Protein AF-A0A743BZK4-F1 (afdb_monomer_lite)

Organism: Salmonella enterica (NCBI:txid28901)

Secondary structure (DSSP, 8-state):
-EEEEEEE--SSSEEEEEEEE-SSEEEEEEEEEEE----HHHHHTTPPP-EEEEEEEEEEEETTS---GGGSS-HHHHHHHHHHHTTSS-------

Sequence (96 aa):
MEKIFYTRGKGRVRKSLDVYSDGEQYRFLFTTLDRTNPSKAERAAGAKEKRFKALEEEFYVEHNSVIIPAEYPQPELVQKFVDFLKGDITREANSN

Structure (mmCIF, N/CA/C/O backbone):
data_AF-A0A743BZK4-F1
#
_entry.id   AF-A0A743BZK4-F1
#
loop_
_atom_site.group_PDB
_atom_site.id
_atom_site.type_symbol
_atom_site.label_atom_id
_atom_site.label_alt_id
_atom_site.label_comp_id
_atom_site.label_asym_id
_atom_site.label_entity_id
_atom_site.label_seq_id
_atom_site.pdbx_PDB_ins_code
_atom_site.Cartn_x
_atom_site.Cartn_y
_atom_site.Cartn_z
_atom_site.occupancy
_atom_site.B_iso_or_equiv
_atom_site.auth_seq_id
_atom_site.auth_comp_id
_atom_site.auth_asym_id
_atom_site.auth_atom_id
_atom_site.pdbx_PDB_model_num
ATOM 1 N N . MET A 1 1 ? -1.365 13.577 9.822 1.00 88.69 1 MET A N 1
ATOM 2 C CA . MET A 1 1 ? -1.522 12.109 9.858 1.00 88.69 1 MET A CA 1
ATOM 3 C C . MET A 1 1 ? -0.160 11.449 9.966 1.00 88.69 1 MET A C 1
ATOM 5 O O . MET A 1 1 ? 0.745 11.817 9.223 1.00 88.69 1 MET A O 1
ATOM 9 N N . GLU A 1 2 ? -0.019 10.484 10.864 1.00 91.81 2 GLU A N 1
ATOM 10 C CA . GLU A 1 2 ? 1.197 9.693 11.056 1.00 91.81 2 GLU A CA 1
ATOM 11 C C . GLU A 1 2 ? 1.102 8.369 10.307 1.00 91.81 2 GLU A C 1
ATOM 13 O O . GLU A 1 2 ? 0.031 7.771 10.230 1.00 91.81 2 GLU A O 1
ATOM 18 N N . LYS A 1 3 ? 2.219 7.889 9.752 1.00 94.31 3 LYS A N 1
ATOM 19 C CA . LYS A 1 3 ? 2.255 6.578 9.099 1.00 94.31 3 LYS A CA 1
ATOM 20 C C . LYS A 1 3 ? 2.166 5.485 10.163 1.00 94.31 3 LYS A C 1
ATOM 22 O O . LYS A 1 3 ? 3.085 5.333 10.964 1.00 94.31 3 LYS A O 1
ATOM 27 N N . ILE A 1 4 ? 1.092 4.704 10.137 1.00 93.88 4 ILE A N 1
ATOM 28 C CA . ILE A 1 4 ? 0.842 3.642 11.121 1.00 93.88 4 ILE A CA 1
ATOM 29 C C . ILE A 1 4 ? 1.148 2.247 10.583 1.00 93.88 4 ILE A C 1
ATOM 31 O O . ILE A 1 4 ? 1.404 1.335 11.370 1.00 93.88 4 ILE A O 1
ATOM 35 N N . PHE A 1 5 ? 1.137 2.081 9.258 1.00 94.12 5 PHE A N 1
ATOM 36 C CA . PHE A 1 5 ? 1.311 0.787 8.618 1.00 94.12 5 PHE A CA 1
ATOM 37 C C . PHE A 1 5 ? 1.971 0.926 7.243 1.00 94.12 5 PHE A C 1
ATOM 39 O O . PHE A 1 5 ? 1.786 1.909 6.519 1.00 94.12 5 PHE A O 1
ATOM 46 N N . TYR A 1 6 ? 2.772 -0.076 6.901 1.00 94.81 6 TYR A N 1
ATOM 47 C CA . TYR A 1 6 ? 3.372 -0.254 5.590 1.00 94.81 6 TYR A CA 1
ATOM 48 C C . TYR A 1 6 ? 3.260 -1.713 5.213 1.00 94.81 6 TYR A C 1
ATOM 50 O O . TYR A 1 6 ? 3.591 -2.586 6.012 1.00 94.81 6 TYR A O 1
ATOM 58 N N . THR A 1 7 ? 2.891 -1.981 3.971 1.00 94.62 7 THR A N 1
ATOM 59 C CA . THR A 1 7 ? 3.129 -3.300 3.407 1.00 94.62 7 THR A CA 1
ATOM 60 C C . THR A 1 7 ? 3.443 -3.210 1.926 1.00 94.62 7 THR A C 1
ATOM 62 O O . THR A 1 7 ? 3.121 -2.244 1.231 1.00 94.62 7 THR A O 1
ATOM 65 N N . ARG A 1 8 ? 4.095 -4.253 1.423 1.00 93.62 8 ARG A N 1
ATOM 66 C CA . ARG A 1 8 ? 4.419 -4.395 0.009 1.00 93.62 8 ARG A CA 1
ATOM 67 C C . ARG A 1 8 ? 4.053 -5.776 -0.506 1.00 93.62 8 ARG A C 1
ATOM 69 O O . ARG A 1 8 ? 4.197 -6.786 0.187 1.00 93.62 8 ARG A O 1
ATOM 76 N N . GLY A 1 9 ? 3.604 -5.802 -1.753 1.00 87.62 9 GLY A N 1
ATOM 77 C CA . GLY A 1 9 ? 3.410 -7.019 -2.523 1.00 87.62 9 GLY A CA 1
ATOM 78 C C . GLY A 1 9 ? 4.745 -7.599 -2.987 1.00 87.62 9 GLY A C 1
ATOM 79 O O . GLY A 1 9 ? 5.755 -6.896 -3.098 1.00 87.62 9 GLY A O 1
ATOM 80 N N . LYS A 1 10 ? 4.747 -8.901 -3.274 1.00 83.44 10 LYS A N 1
ATOM 81 C CA . LYS A 1 10 ? 5.870 -9.589 -3.924 1.00 83.44 10 LYS A CA 1
ATOM 82 C C . LYS A 1 10 ? 5.677 -9.542 -5.444 1.00 83.44 10 LYS A C 1
ATOM 84 O O . LYS A 1 10 ? 4.548 -9.534 -5.918 1.00 83.44 10 LYS A O 1
ATOM 89 N N . GLY A 1 11 ? 6.771 -9.545 -6.208 1.00 83.81 11 GLY A N 1
ATOM 90 C CA . GLY A 1 11 ? 6.724 -9.679 -7.669 1.00 83.81 11 GLY A CA 1
ATOM 91 C C . GLY A 1 11 ? 7.607 -8.695 -8.436 1.00 83.81 11 GLY A C 1
ATOM 92 O O . GLY A 1 11 ? 8.311 -7.867 -7.854 1.00 83.81 11 GLY A O 1
ATOM 93 N N . ARG A 1 12 ? 7.574 -8.814 -9.772 1.00 82.81 12 ARG A N 1
ATOM 94 C CA . ARG A 1 12 ? 8.286 -7.923 -10.710 1.00 82.81 12 ARG A CA 1
ATOM 95 C C . ARG A 1 12 ? 7.779 -6.485 -10.598 1.00 82.81 12 ARG A C 1
ATOM 97 O O . ARG A 1 12 ? 8.584 -5.559 -10.498 1.00 82.81 12 ARG A O 1
ATOM 104 N N . VAL A 1 13 ? 6.456 -6.337 -10.598 1.00 89.06 13 VAL A N 1
ATOM 105 C CA . VAL A 1 13 ? 5.747 -5.082 -10.347 1.00 89.06 13 VAL A CA 1
ATOM 106 C C . VAL A 1 13 ? 5.711 -4.870 -8.836 1.00 89.06 13 VAL A C 1
ATOM 108 O O . VAL A 1 13 ? 5.137 -5.679 -8.106 1.00 89.06 13 VAL A O 1
ATOM 111 N N . ARG A 1 14 ? 6.343 -3.802 -8.346 1.00 91.38 14 ARG A N 1
ATOM 112 C CA . ARG A 1 14 ? 6.361 -3.491 -6.913 1.00 91.38 14 ARG A CA 1
ATOM 113 C C . ARG A 1 14 ? 5.090 -2.735 -6.560 1.00 91.38 14 ARG A C 1
ATOM 115 O O . ARG A 1 14 ? 4.964 -1.564 -6.893 1.00 91.38 14 ARG A O 1
ATOM 122 N N . LYS A 1 15 ? 4.197 -3.407 -5.850 1.00 94.75 15 LYS A N 1
ATOM 123 C CA . LYS A 1 15 ? 2.991 -2.829 -5.259 1.00 94.75 15 LYS A CA 1
ATOM 124 C C . LYS A 1 15 ? 3.246 -2.520 -3.784 1.00 94.75 15 LYS A C 1
ATOM 126 O O . LYS A 1 15 ? 3.875 -3.338 -3.106 1.00 94.75 15 LYS A O 1
ATOM 131 N N . SER A 1 16 ? 2.805 -1.376 -3.286 1.00 95.88 16 SER A N 1
ATOM 132 C CA . SER A 1 16 ? 2.859 -1.045 -1.861 1.00 95.88 16 SER A CA 1
ATOM 133 C C . SER A 1 16 ? 1.649 -0.245 -1.415 1.00 95.88 16 SER A C 1
ATOM 135 O O . SER A 1 16 ? 1.056 0.484 -2.208 1.00 95.88 16 SER A O 1
ATOM 137 N N . LEU A 1 17 ? 1.345 -0.389 -0.130 1.00 97.00 17 LEU A N 1
ATOM 138 C CA . LEU A 1 17 ? 0.337 0.368 0.586 1.00 97.00 17 LEU A CA 1
ATOM 139 C C . LEU A 1 17 ? 0.998 1.029 1.795 1.00 97.00 17 LEU A C 1
ATOM 141 O O . LEU A 1 17 ? 1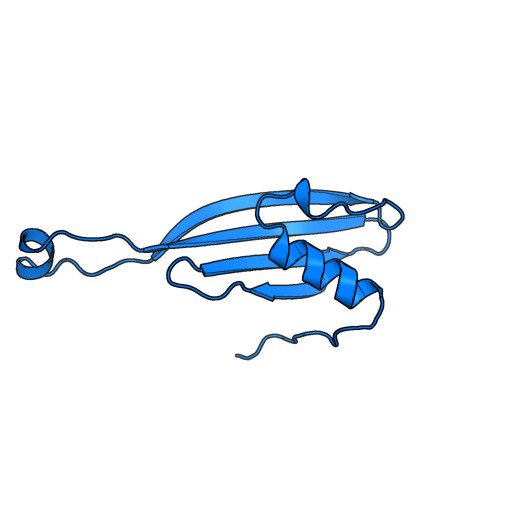.548 0.351 2.669 1.00 97.00 17 LEU A O 1
ATOM 145 N N . ASP A 1 18 ? 0.923 2.350 1.830 1.00 97.06 18 ASP A N 1
ATOM 146 C CA . ASP A 1 18 ? 1.242 3.172 2.986 1.00 97.06 18 ASP A CA 1
ATOM 147 C C . ASP A 1 18 ? -0.073 3.620 3.631 1.00 97.06 18 ASP A C 1
ATOM 149 O O . ASP A 1 18 ? -0.931 4.182 2.952 1.00 97.06 18 ASP A O 1
ATOM 153 N N . VAL A 1 19 ? -0.244 3.373 4.933 1.00 95.94 19 VAL A N 1
ATOM 154 C CA . VAL A 1 19 ? -1.431 3.831 5.668 1.00 95.94 19 VAL A CA 1
ATOM 155 C C . VAL A 1 19 ? -1.031 4.851 6.712 1.00 95.94 19 VAL A C 1
ATOM 157 O O . VAL A 1 19 ? -0.170 4.597 7.563 1.00 95.94 19 VAL A O 1
ATOM 160 N N . TYR A 1 20 ? -1.698 5.994 6.656 1.00 96.50 20 TYR A N 1
ATOM 161 C CA . TYR A 1 20 ? -1.567 7.068 7.623 1.00 96.50 20 TYR A CA 1
ATOM 162 C C . TYR A 1 20 ? -2.851 7.198 8.435 1.00 96.50 20 TYR A C 1
ATOM 164 O O . TYR A 1 20 ? -3.923 6.886 7.930 1.00 96.50 20 TYR A O 1
ATOM 172 N N . SER A 1 21 ? -2.742 7.664 9.674 1.00 94.62 21 SER A N 1
ATOM 173 C CA . SER A 1 21 ? -3.880 7.941 10.547 1.00 94.62 21 SER A CA 1
ATOM 174 C C . SER A 1 21 ? -3.667 9.253 11.291 1.00 94.62 21 SER A C 1
ATOM 176 O O . SER A 1 21 ? -2.540 9.588 11.661 1.00 94.62 21 SER A O 1
ATOM 178 N N . ASP A 1 22 ? -4.727 10.018 11.498 1.00 93.69 22 ASP A N 1
ATOM 179 C CA . ASP A 1 22 ? -4.789 11.118 12.473 1.00 93.69 22 ASP A CA 1
ATOM 180 C C . ASP A 1 22 ? -5.658 10.773 13.696 1.00 93.69 22 ASP A C 1
ATOM 182 O O . ASP A 1 22 ? -5.804 11.602 14.588 1.00 93.69 22 ASP A O 1
ATOM 186 N N . GLY A 1 23 ? -6.183 9.545 13.765 1.00 90.50 23 GLY A N 1
ATOM 187 C CA . GLY A 1 23 ? -7.108 9.089 14.805 1.00 90.50 23 GLY A CA 1
ATOM 188 C C . GLY A 1 23 ? -8.583 9.154 14.399 1.00 90.50 23 GLY A C 1
ATOM 189 O O . GLY A 1 23 ? -9.377 8.411 14.965 1.00 90.50 23 GLY A O 1
ATOM 190 N N . GLU A 1 24 ? -8.940 9.950 13.390 1.00 93.56 24 GLU A N 1
ATOM 191 C CA . GLU A 1 24 ? -10.319 10.082 12.894 1.00 93.56 24 GLU A CA 1
ATOM 192 C C . GLU A 1 24 ? -10.508 9.411 11.532 1.00 93.56 24 GLU A C 1
ATOM 194 O O . GLU A 1 24 ? -11.559 8.832 11.249 1.00 93.56 24 GLU A O 1
ATOM 199 N N . GLN A 1 25 ? -9.472 9.427 10.699 1.00 95.88 25 GLN A N 1
ATOM 200 C CA . GLN A 1 25 ? -9.489 8.859 9.357 1.00 95.88 25 GLN A CA 1
ATOM 201 C C . GLN A 1 25 ? -8.166 8.165 9.036 1.00 95.88 25 GLN A C 1
ATOM 203 O O . GLN A 1 25 ? -7.082 8.536 9.498 1.00 95.88 25 GLN A O 1
ATOM 208 N N . TYR A 1 26 ? -8.264 7.154 8.188 1.00 96.38 26 TYR A N 1
ATOM 209 C CA . TYR A 1 26 ? -7.144 6.543 7.515 1.00 96.38 26 TYR A CA 1
ATOM 210 C C . TYR A 1 26 ? -6.960 7.157 6.134 1.00 96.38 26 TYR A C 1
ATOM 212 O O . TYR A 1 26 ? -7.917 7.367 5.391 1.00 96.38 26 TYR A O 1
ATOM 220 N N . ARG A 1 27 ? -5.701 7.368 5.761 1.00 97.25 27 ARG A N 1
ATOM 221 C CA . ARG A 1 27 ? -5.303 7.666 4.388 1.00 97.25 27 ARG A CA 1
ATOM 222 C C . ARG A 1 27 ? -4.522 6.492 3.828 1.00 97.25 27 ARG A C 1
ATOM 224 O O . ARG A 1 27 ? -3.433 6.193 4.324 1.00 97.25 27 ARG A O 1
ATOM 231 N N . PHE A 1 28 ? -5.063 5.850 2.803 1.00 97.25 28 PHE A N 1
ATOM 232 C CA . PHE A 1 28 ? -4.408 4.782 2.055 1.00 97.25 28 PHE A CA 1
ATOM 233 C C . PHE A 1 28 ? -3.710 5.379 0.844 1.00 97.25 28 PHE A C 1
ATOM 235 O O . PHE A 1 28 ? -4.365 5.975 0.001 1.00 97.25 28 PHE A O 1
ATOM 242 N N . LEU A 1 29 ? -2.398 5.195 0.744 1.00 97.44 29 LEU A N 1
ATOM 243 C CA . LEU A 1 29 ? -1.605 5.560 -0.423 1.00 97.44 29 LEU A CA 1
ATOM 244 C C . LEU A 1 29 ? -1.130 4.279 -1.107 1.00 97.44 29 LEU A C 1
ATOM 246 O O . LEU A 1 29 ? -0.253 3.569 -0.604 1.00 97.44 29 LEU A O 1
ATOM 250 N N . PHE A 1 30 ? -1.714 3.984 -2.264 1.00 96.69 30 PHE A N 1
ATOM 251 C CA . PHE A 1 30 ? -1.320 2.859 -3.100 1.00 96.69 30 PHE A CA 1
ATOM 252 C C . PHE A 1 30 ? -0.267 3.313 -4.095 1.00 96.69 30 PHE A C 1
ATOM 254 O O . PHE A 1 30 ? -0.482 4.247 -4.857 1.00 96.69 30 PHE A O 1
ATOM 261 N N . THR A 1 31 ? 0.861 2.612 -4.143 1.00 95.94 31 THR A N 1
ATOM 262 C CA . THR A 1 31 ? 1.902 2.846 -5.147 1.00 95.94 31 THR A CA 1
ATOM 263 C C . THR A 1 31 ? 2.149 1.575 -5.944 1.00 95.94 31 THR A C 1
ATOM 265 O O . THR A 1 31 ? 2.304 0.489 -5.382 1.00 95.94 31 THR A O 1
ATOM 268 N N . THR A 1 32 ? 2.231 1.704 -7.268 1.00 94.50 32 THR A N 1
ATOM 269 C CA . THR A 1 32 ? 2.696 0.637 -8.160 1.00 94.50 32 THR A CA 1
ATOM 270 C C . THR A 1 32 ? 3.894 1.130 -8.955 1.00 94.50 32 THR A C 1
ATOM 272 O O . THR A 1 32 ? 3.794 2.088 -9.717 1.00 94.50 32 THR A O 1
ATOM 275 N N . LEU A 1 33 ? 5.034 0.461 -8.799 1.00 92.38 33 LEU A N 1
ATOM 276 C CA . LEU A 1 33 ? 6.232 0.689 -9.598 1.00 92.38 33 LEU A CA 1
ATOM 277 C C . LEU A 1 33 ? 6.441 -0.490 -10.543 1.00 92.38 33 LEU A C 1
ATOM 279 O O . LEU A 1 33 ? 6.704 -1.611 -10.094 1.00 92.38 33 LEU A O 1
ATOM 283 N N . ASP A 1 34 ? 6.380 -0.225 -11.839 1.00 91.38 34 ASP A N 1
ATOM 284 C CA . ASP A 1 34 ? 6.684 -1.209 -12.873 1.00 91.38 34 ASP A CA 1
ATOM 285 C C . ASP A 1 34 ? 8.081 -0.955 -13.462 1.00 91.38 34 ASP A C 1
ATOM 287 O O . ASP A 1 34 ? 8.811 -0.050 -13.039 1.00 91.38 34 ASP A O 1
ATOM 291 N N . ARG A 1 35 ? 8.502 -1.798 -14.400 1.00 88.62 35 ARG A N 1
ATOM 292 C CA . ARG A 1 35 ? 9.765 -1.706 -15.121 1.00 88.62 35 ARG A CA 1
ATOM 293 C C . ARG A 1 35 ? 9.509 -1.664 -16.610 1.00 88.62 35 ARG A C 1
ATOM 295 O O . ARG A 1 35 ? 8.768 -2.489 -17.136 1.00 88.62 35 ARG A O 1
ATOM 302 N N . THR A 1 36 ? 10.214 -0.776 -17.300 1.00 87.62 36 THR A N 1
ATOM 303 C CA . THR A 1 36 ? 10.278 -0.838 -18.759 1.00 87.62 36 THR A CA 1
ATOM 304 C C . THR A 1 36 ? 10.816 -2.202 -19.196 1.00 87.62 36 THR A C 1
ATOM 306 O O . THR A 1 36 ? 11.666 -2.796 -18.526 1.00 87.62 36 THR A O 1
ATOM 309 N N . ASN A 1 37 ? 10.312 -2.709 -20.320 1.00 85.81 37 ASN A N 1
ATOM 310 C CA . ASN A 1 37 ? 10.763 -3.963 -20.915 1.00 85.81 37 ASN A CA 1
ATOM 311 C C . ASN A 1 37 ? 11.377 -3.677 -22.295 1.00 85.81 37 ASN A C 1
ATOM 313 O O . ASN A 1 37 ? 10.696 -3.862 -23.302 1.00 85.81 37 ASN A O 1
ATOM 317 N N . PRO A 1 38 ? 12.630 -3.183 -22.355 1.00 86.06 38 PRO A N 1
ATOM 318 C CA . PRO A 1 38 ? 13.294 -2.912 -23.623 1.00 86.06 38 PRO A CA 1
ATOM 319 C C . PRO A 1 38 ? 13.410 -4.199 -24.446 1.00 86.06 38 PRO A C 1
ATOM 321 O O . PRO A 1 38 ? 13.680 -5.276 -23.914 1.00 86.06 38 PRO A O 1
ATOM 324 N N . SER A 1 39 ? 13.219 -4.097 -25.752 1.00 89.12 39 SER A N 1
ATOM 325 C CA . SER A 1 39 ? 13.389 -5.184 -26.714 1.00 89.12 39 SER A CA 1
ATOM 326 C C . SER A 1 39 ? 14.850 -5.653 -26.805 1.00 89.12 39 SER A C 1
ATOM 328 O O . SER A 1 39 ? 15.774 -5.035 -26.272 1.00 89.12 39 SER A O 1
ATOM 330 N N . LYS A 1 40 ? 15.097 -6.774 -27.497 1.00 88.44 40 LYS A N 1
ATOM 331 C CA . LYS A 1 40 ? 16.460 -7.307 -27.693 1.00 88.44 40 LYS A CA 1
ATOM 332 C C . LYS A 1 40 ? 17.377 -6.305 -28.412 1.00 88.44 40 LYS A C 1
ATOM 334 O O . LYS A 1 40 ? 18.536 -6.180 -28.028 1.00 88.44 40 LYS A O 1
ATOM 339 N N . ALA A 1 41 ? 16.851 -5.584 -29.404 1.00 90.69 41 ALA A N 1
ATOM 340 C CA . ALA A 1 41 ? 17.592 -4.561 -30.139 1.00 90.69 41 ALA A CA 1
ATOM 341 C C . ALA A 1 41 ? 17.925 -3.352 -29.249 1.00 90.69 41 ALA A C 1
ATOM 343 O O . ALA A 1 41 ? 19.070 -2.914 -29.211 1.00 90.69 41 ALA A O 1
ATOM 344 N N . GLU A 1 42 ? 16.962 -2.874 -28.456 1.00 88.44 42 GLU A N 1
ATOM 345 C CA . GLU A 1 42 ? 17.185 -1.765 -27.519 1.00 88.44 42 GLU A CA 1
ATOM 346 C C . GLU A 1 42 ? 18.199 -2.134 -26.431 1.00 88.44 42 GLU A C 1
ATOM 348 O O . GLU A 1 42 ? 19.072 -1.333 -26.103 1.00 88.44 42 GLU A O 1
ATOM 353 N N . ARG A 1 43 ? 18.145 -3.368 -25.911 1.00 88.75 43 ARG A N 1
ATOM 354 C CA . ARG A 1 43 ? 19.154 -3.871 -24.967 1.00 88.75 43 ARG A CA 1
ATOM 355 C C . ARG A 1 43 ? 20.551 -3.912 -25.592 1.00 88.75 43 ARG A C 1
ATOM 357 O O . ARG A 1 43 ? 21.508 -3.525 -24.928 1.00 88.75 43 ARG A O 1
ATOM 364 N N . ALA A 1 44 ? 20.672 -4.340 -26.851 1.00 88.94 44 ALA A N 1
ATOM 365 C CA . ALA A 1 44 ? 21.946 -4.348 -27.576 1.00 88.94 44 ALA A CA 1
ATOM 366 C C . ALA A 1 44 ? 22.496 -2.928 -27.811 1.00 88.94 44 ALA A C 1
ATOM 368 O O . ALA A 1 44 ? 23.707 -2.731 -27.783 1.00 88.94 44 ALA A O 1
ATOM 369 N N . ALA A 1 45 ? 21.613 -1.935 -27.948 1.00 90.44 45 ALA A N 1
ATOM 370 C CA . ALA A 1 45 ? 21.959 -0.514 -27.997 1.00 90.44 45 ALA A CA 1
ATOM 371 C C . ALA A 1 45 ? 22.223 0.116 -26.608 1.00 90.44 45 ALA A C 1
ATOM 373 O O . ALA A 1 45 ? 22.432 1.322 -26.505 1.00 90.44 45 ALA A O 1
ATOM 374 N N . GLY A 1 46 ? 22.214 -0.676 -25.527 1.00 89.12 46 GLY A N 1
ATOM 375 C CA . GLY A 1 46 ? 22.529 -0.227 -24.168 1.00 89.12 46 GLY A CA 1
ATOM 376 C C . GLY A 1 46 ? 21.330 0.224 -23.325 1.00 89.12 46 GLY A C 1
ATOM 377 O O . GLY A 1 46 ? 21.523 0.682 -22.194 1.00 89.12 46 GLY A O 1
ATOM 378 N N . ALA A 1 47 ? 20.092 0.080 -23.810 1.00 88.06 47 ALA A N 1
ATOM 379 C CA . ALA A 1 47 ? 18.904 0.396 -23.022 1.00 88.06 47 ALA A CA 1
ATOM 380 C C . ALA A 1 47 ? 18.737 -0.592 -21.854 1.00 88.06 47 ALA A C 1
ATOM 382 O O . ALA A 1 47 ? 18.705 -1.812 -22.028 1.00 88.06 47 ALA A O 1
ATOM 383 N N . LYS A 1 48 ? 18.596 -0.050 -20.641 1.00 86.81 48 LYS A N 1
ATOM 384 C CA . LYS A 1 48 ? 18.379 -0.818 -19.407 1.00 86.81 48 LYS A CA 1
ATOM 385 C C . LYS A 1 48 ? 16.918 -0.741 -18.975 1.00 86.81 48 LYS A C 1
ATOM 387 O O . LYS A 1 48 ? 16.246 0.255 -19.242 1.00 86.81 48 LYS A O 1
ATOM 392 N N . GLU A 1 49 ? 16.448 -1.770 -18.267 1.00 87.19 49 GLU A N 1
ATOM 393 C CA . GLU A 1 49 ? 15.165 -1.697 -17.562 1.00 87.19 49 GLU A CA 1
ATOM 394 C C . GLU A 1 49 ? 15.202 -0.527 -16.572 1.00 87.19 49 GLU A C 1
ATOM 396 O O . GLU A 1 49 ? 16.100 -0.433 -15.731 1.00 87.19 49 GLU A O 1
ATOM 401 N N . LYS A 1 50 ? 14.223 0.368 -16.667 1.00 87.62 50 LYS A N 1
ATOM 402 C CA . LYS A 1 50 ? 14.053 1.501 -15.758 1.00 87.62 50 LYS A CA 1
ATOM 403 C C . LYS A 1 50 ? 12.762 1.316 -14.988 1.00 87.62 50 LYS A C 1
ATOM 405 O O . LYS A 1 50 ? 11.752 0.915 -15.561 1.00 87.62 50 LYS A O 1
ATOM 410 N N . ARG A 1 51 ? 12.797 1.604 -13.688 1.00 87.44 51 ARG A N 1
ATOM 411 C CA . ARG A 1 51 ? 11.576 1.647 -12.884 1.00 87.44 51 ARG A CA 1
ATOM 412 C C . ARG A 1 51 ? 10.825 2.937 -13.168 1.00 87.44 51 ARG A C 1
ATOM 414 O O . ARG A 1 51 ? 11.451 3.990 -13.263 1.00 87.44 51 ARG A O 1
ATOM 421 N N . PHE A 1 52 ? 9.509 2.849 -13.251 1.00 88.56 52 PHE A N 1
ATOM 422 C CA . PHE A 1 52 ? 8.633 4.008 -13.348 1.00 88.56 52 PHE A CA 1
ATOM 423 C C . PHE A 1 52 ? 7.407 3.810 -12.457 1.00 88.56 52 PHE A C 1
ATOM 425 O O . PHE A 1 52 ? 7.042 2.680 -12.123 1.00 88.56 52 PHE A O 1
ATOM 432 N N . LYS A 1 53 ? 6.804 4.920 -12.032 1.00 91.44 53 LYS A N 1
ATOM 433 C CA . LYS A 1 53 ? 5.566 4.920 -11.253 1.00 91.44 53 LYS A CA 1
ATOM 434 C C . LYS A 1 53 ? 4.408 4.683 -12.220 1.00 91.44 53 LYS A C 1
ATOM 436 O O . LYS A 1 53 ? 4.149 5.520 -13.076 1.00 91.44 53 LYS A O 1
ATOM 441 N N . ALA A 1 54 ? 3.796 3.508 -12.128 1.00 90.50 54 ALA A N 1
ATOM 442 C CA . ALA A 1 54 ? 2.686 3.090 -12.977 1.00 90.50 54 ALA A CA 1
ATOM 443 C C . ALA A 1 54 ? 1.327 3.486 -12.382 1.00 90.50 54 ALA A C 1
ATOM 445 O O . ALA A 1 54 ? 0.394 3.745 -13.129 1.00 90.50 54 ALA A O 1
ATOM 446 N N . LEU A 1 55 ? 1.230 3.540 -11.050 1.00 92.06 55 LEU A N 1
ATOM 447 C CA . LEU A 1 55 ? 0.032 3.963 -10.327 1.00 92.06 55 LEU A CA 1
ATOM 448 C C . LEU A 1 55 ? 0.434 4.676 -9.039 1.00 92.06 55 LEU A C 1
ATOM 450 O O . LEU A 1 55 ? 1.350 4.220 -8.343 1.00 92.06 55 LEU A O 1
ATOM 454 N N . GLU A 1 56 ? -0.291 5.737 -8.720 1.00 95.62 56 GLU A N 1
ATOM 455 C CA . GLU A 1 56 ? -0.324 6.352 -7.400 1.00 95.62 56 GLU A CA 1
ATOM 456 C C . GLU A 1 56 ? -1.727 6.886 -7.151 1.00 95.62 56 GLU A C 1
ATOM 458 O O . GLU A 1 56 ? -2.190 7.761 -7.876 1.00 95.62 56 GLU A O 1
ATOM 463 N N . GLU A 1 57 ? -2.407 6.307 -6.168 1.00 95.88 57 GLU A N 1
ATOM 464 C CA . GLU A 1 57 ? -3.783 6.657 -5.822 1.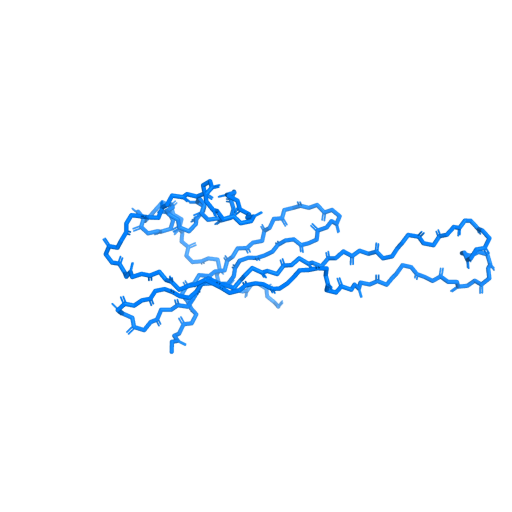00 95.88 57 GLU A CA 1
ATOM 465 C C . GLU A 1 57 ? -3.929 6.742 -4.307 1.00 95.88 57 GLU A C 1
ATOM 467 O O . GLU A 1 57 ? -3.363 5.927 -3.569 1.00 95.88 57 GLU A O 1
ATOM 472 N N . GLU A 1 58 ? -4.698 7.732 -3.858 1.00 96.75 58 GLU A N 1
ATOM 473 C CA . GLU A 1 58 ? -4.993 7.962 -2.448 1.00 96.75 58 GLU A CA 1
ATOM 474 C C . GLU A 1 58 ? -6.485 7.769 -2.164 1.00 96.75 58 GLU A C 1
ATOM 476 O O . GLU A 1 58 ? -7.335 8.211 -2.936 1.00 96.75 5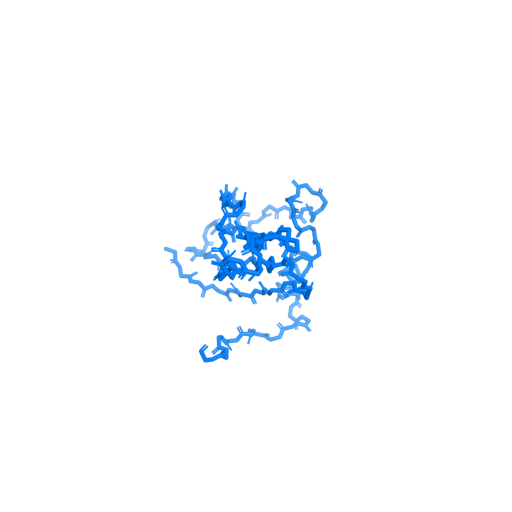8 GLU A O 1
ATOM 481 N N . PHE A 1 59 ? -6.793 7.131 -1.036 1.00 96.50 59 PHE A N 1
ATOM 482 C CA . PHE A 1 59 ? -8.154 6.939 -0.537 1.00 96.50 59 PHE A CA 1
ATOM 483 C C . PHE A 1 59 ? -8.231 7.384 0.919 1.00 96.50 59 PHE A C 1
ATOM 485 O O . PHE A 1 59 ? -7.306 7.140 1.698 1.00 96.50 59 PHE A O 1
ATOM 492 N N . TYR A 1 60 ? -9.348 8.006 1.283 1.00 96.12 60 TYR A N 1
ATOM 493 C CA . TYR A 1 60 ? -9.637 8.445 2.643 1.00 96.12 60 TYR A CA 1
ATOM 494 C C . TYR A 1 60 ? -10.801 7.633 3.184 1.00 96.12 60 TYR A C 1
ATOM 496 O O . TYR A 1 60 ? -11.819 7.474 2.513 1.00 96.12 60 TYR A O 1
ATOM 504 N N . VAL A 1 61 ? -10.616 7.088 4.378 1.00 94.38 61 VAL A N 1
ATOM 505 C CA . VAL A 1 61 ? -11.528 6.121 4.982 1.00 94.38 61 VAL A CA 1
ATOM 506 C C . VAL A 1 61 ? -11.727 6.513 6.437 1.00 94.38 61 VAL A C 1
ATOM 508 O O . VAL A 1 61 ? -10.750 6.672 7.161 1.00 94.38 61 VAL A O 1
ATOM 511 N N . GLU A 1 62 ? -12.966 6.681 6.890 1.00 94.50 62 GLU A N 1
ATOM 512 C CA . GLU A 1 62 ? -13.232 6.992 8.299 1.00 94.50 62 GLU A CA 1
ATOM 513 C C . GLU A 1 62 ? -12.751 5.850 9.204 1.00 94.50 62 GLU A C 1
ATOM 515 O O . GLU A 1 62 ? -12.918 4.675 8.871 1.00 94.50 62 GLU A O 1
ATOM 520 N N . HIS A 1 63 ? -12.195 6.177 10.372 1.00 88.75 63 HIS A N 1
ATOM 521 C CA . HIS A 1 63 ? -11.591 5.199 11.284 1.00 88.75 63 HIS A CA 1
ATOM 522 C C . HIS A 1 63 ? -12.556 4.079 11.703 1.00 88.75 63 HIS A C 1
ATOM 524 O O . HIS A 1 63 ? -12.153 2.927 11.836 1.00 88.75 63 HIS A O 1
ATOM 530 N N . ASN A 1 64 ? -13.838 4.413 11.875 1.00 88.56 64 ASN A N 1
ATOM 531 C CA . ASN A 1 64 ? -14.881 3.479 12.310 1.00 88.56 64 ASN A CA 1
ATOM 532 C C . ASN A 1 64 ? -15.621 2.796 11.149 1.00 88.56 64 ASN A C 1
ATOM 534 O O . ASN A 1 64 ? -16.552 2.024 11.384 1.00 88.56 64 ASN A O 1
ATOM 538 N N . SER A 1 65 ? -15.257 3.099 9.902 1.00 91.31 65 SER A N 1
ATOM 539 C CA . SER A 1 65 ? -15.914 2.510 8.738 1.00 91.31 65 SER A CA 1
ATOM 540 C C . SER A 1 65 ? -15.432 1.081 8.477 1.00 91.31 65 SER A C 1
ATOM 542 O O . SER A 1 65 ? -14.311 0.690 8.811 1.00 91.31 65 SER A O 1
ATOM 544 N N . VAL A 1 66 ? -16.302 0.272 7.870 1.00 91.88 66 VAL A N 1
ATOM 545 C CA . VAL A 1 66 ? -15.951 -1.091 7.464 1.00 91.88 66 VAL A CA 1
ATOM 546 C C . VAL A 1 66 ? -15.079 -1.020 6.214 1.00 91.88 66 VAL A C 1
ATOM 548 O O . VAL A 1 66 ? -15.533 -0.606 5.152 1.00 91.88 66 VAL A O 1
ATOM 551 N N . ILE A 1 67 ? -13.829 -1.465 6.329 1.00 94.69 67 ILE A N 1
ATOM 552 C CA . ILE A 1 67 ? -12.906 -1.567 5.195 1.00 94.69 67 ILE A CA 1
ATOM 553 C C . ILE A 1 67 ? -13.175 -2.882 4.456 1.00 94.69 67 ILE A C 1
ATOM 555 O O . ILE A 1 67 ? -12.908 -3.956 4.995 1.00 94.69 67 ILE A O 1
ATOM 559 N N . ILE A 1 68 ? -13.662 -2.805 3.214 1.00 95.06 68 ILE A N 1
ATOM 560 C CA . ILE A 1 68 ? -13.864 -3.962 2.329 1.00 95.06 68 ILE A CA 1
ATOM 561 C C . ILE A 1 68 ? -12.675 -4.046 1.353 1.00 95.06 68 ILE A C 1
ATOM 563 O O . ILE A 1 68 ? -12.602 -3.257 0.412 1.00 95.06 68 ILE A O 1
ATOM 567 N N . PRO A 1 69 ? -11.723 -4.990 1.516 1.00 95.38 69 PRO A N 1
ATOM 568 C CA . PRO A 1 69 ? -10.488 -5.008 0.723 1.00 95.38 69 PRO A CA 1
ATOM 569 C C . PRO A 1 69 ? -10.694 -5.071 -0.794 1.00 95.38 69 PRO A C 1
ATOM 571 O O . PRO A 1 69 ? -9.898 -4.512 -1.545 1.00 95.38 69 PRO A O 1
ATOM 574 N N . ALA A 1 70 ? -11.760 -5.737 -1.248 1.00 95.81 70 ALA A N 1
ATOM 575 C CA . ALA A 1 70 ? -12.071 -5.914 -2.666 1.00 95.81 70 ALA A CA 1
ATOM 576 C C . ALA A 1 70 ? -12.419 -4.606 -3.402 1.00 95.81 70 ALA A C 1
ATOM 578 O O . ALA A 1 70 ? -12.392 -4.588 -4.629 1.00 95.81 70 ALA A O 1
ATOM 579 N N . GLU A 1 71 ? -12.717 -3.524 -2.679 1.00 94.75 71 GLU A N 1
ATOM 580 C CA . GLU A 1 71 ? -13.064 -2.218 -3.256 1.00 94.75 71 GLU A CA 1
ATOM 581 C C . GLU A 1 71 ? -11.834 -1.374 -3.627 1.00 94.75 71 GLU A C 1
ATOM 583 O O . GLU A 1 71 ? -11.968 -0.310 -4.227 1.00 94.75 71 GLU A O 1
ATOM 588 N N . TYR A 1 72 ? -10.627 -1.848 -3.302 1.00 94.94 72 TYR A N 1
ATOM 589 C CA . TYR A 1 72 ? -9.385 -1.103 -3.499 1.00 94.94 72 TYR A CA 1
ATOM 590 C C . TYR A 1 72 ? -8.489 -1.729 -4.579 1.00 94.94 72 TYR A C 1
ATOM 592 O O . TYR A 1 72 ? -8.526 -2.944 -4.791 1.00 94.94 72 TYR A O 1
ATOM 600 N N . PRO A 1 73 ? -7.586 -0.950 -5.212 1.00 91.81 73 PRO A N 1
ATOM 601 C CA . PRO A 1 73 ? -6.731 -1.430 -6.308 1.00 91.81 73 PRO A CA 1
ATOM 602 C C . PRO A 1 73 ? -5.803 -2.604 -5.952 1.00 91.81 73 PRO A C 1
ATOM 604 O O . PRO A 1 73 ? -5.272 -3.287 -6.833 1.00 91.81 73 PRO A O 1
ATOM 607 N N . GLN A 1 74 ? -5.537 -2.820 -4.660 1.00 93.12 74 GLN A N 1
ATOM 608 C CA . GLN A 1 74 ? -4.628 -3.858 -4.167 1.00 93.12 74 GLN A CA 1
ATOM 609 C C . GLN A 1 74 ? -5.244 -4.589 -2.958 1.00 93.12 74 GLN A C 1
ATOM 611 O O . GLN A 1 74 ? -4.770 -4.399 -1.833 1.00 93.12 74 GLN A O 1
ATOM 616 N N . PRO A 1 75 ? -6.267 -5.448 -3.168 1.00 95.12 75 PRO A N 1
ATOM 617 C CA . PRO A 1 75 ? -7.039 -6.058 -2.080 1.00 95.12 75 PRO A CA 1
ATOM 618 C C . PRO A 1 75 ? -6.183 -6.845 -1.089 1.00 95.12 75 PRO A C 1
ATOM 620 O O . PRO A 1 75 ? -6.374 -6.755 0.119 1.00 95.12 75 PRO A O 1
ATOM 623 N N . GLU A 1 76 ? -5.169 -7.554 -1.586 1.00 94.56 76 GLU A N 1
ATOM 624 C CA . GLU A 1 76 ? -4.240 -8.323 -0.753 1.00 94.56 76 GLU A CA 1
ATOM 625 C C . GLU A 1 76 ? -3.459 -7.450 0.241 1.00 94.56 76 GLU A C 1
ATOM 627 O O . GLU A 1 76 ? -3.127 -7.906 1.332 1.00 94.56 76 GLU A O 1
ATOM 632 N N . LEU A 1 77 ? -3.140 -6.200 -0.116 1.00 95.31 77 LEU A N 1
ATOM 633 C CA . LEU A 1 77 ? -2.418 -5.296 0.784 1.00 95.31 77 LEU A CA 1
ATOM 634 C C . LEU A 1 77 ? -3.357 -4.659 1.807 1.00 95.31 77 LEU A C 1
ATOM 636 O O . LEU A 1 77 ? -2.961 -4.482 2.958 1.00 95.31 77 LEU A O 1
ATOM 640 N N . VAL A 1 78 ? -4.596 -4.368 1.405 1.00 96.25 78 VAL A N 1
ATOM 641 C CA . VAL A 1 78 ? -5.635 -3.877 2.321 1.00 96.25 78 VAL A CA 1
ATOM 642 C C . VAL A 1 78 ? -6.011 -4.953 3.334 1.00 96.25 78 VAL A C 1
ATOM 644 O O . VAL A 1 78 ? -6.137 -4.645 4.515 1.00 96.25 78 VAL A O 1
ATOM 647 N N . GLN A 1 79 ? -6.092 -6.221 2.920 1.00 95.56 79 GLN A N 1
ATOM 648 C CA . GLN A 1 79 ? -6.344 -7.331 3.841 1.00 95.56 79 GLN A CA 1
ATOM 649 C C . GLN A 1 79 ? -5.298 -7.380 4.960 1.00 95.56 79 GLN A C 1
ATOM 651 O O . GLN A 1 79 ? -5.661 -7.459 6.126 1.00 95.56 79 GLN A O 1
ATOM 656 N N . LYS A 1 80 ? -4.009 -7.212 4.637 1.00 94.69 80 LYS A N 1
ATOM 657 C CA . LYS A 1 80 ? -2.953 -7.157 5.661 1.00 94.69 80 LYS A CA 1
ATOM 658 C C . LYS A 1 80 ? -3.114 -5.988 6.630 1.00 94.69 80 LYS A C 1
ATOM 660 O O . LYS A 1 80 ? -2.731 -6.110 7.789 1.00 94.69 80 LYS A O 1
ATOM 665 N N . PHE A 1 81 ? -3.637 -4.852 6.168 1.00 94.75 81 PHE A N 1
ATOM 666 C CA . PHE A 1 81 ? -3.940 -3.734 7.057 1.00 94.75 81 PHE A CA 1
ATOM 667 C C . PHE A 1 81 ? -5.120 -4.061 7.986 1.00 94.75 81 PHE A C 1
ATOM 669 O O . PHE A 1 81 ? -5.051 -3.780 9.178 1.00 94.75 81 PHE A O 1
ATOM 676 N N . VAL A 1 82 ? -6.165 -4.717 7.475 1.00 94.56 82 VAL A N 1
ATOM 677 C CA . VAL A 1 82 ? -7.283 -5.210 8.298 1.00 94.56 82 VAL A CA 1
ATOM 678 C C . VAL A 1 82 ? -6.795 -6.215 9.347 1.00 94.56 82 VAL A C 1
ATOM 680 O O . VAL A 1 82 ? -7.194 -6.128 10.506 1.00 94.56 82 VAL A O 1
ATOM 683 N N . ASP A 1 83 ? -5.899 -7.125 8.974 1.00 93.38 83 ASP A N 1
ATOM 684 C CA . ASP A 1 83 ? -5.290 -8.091 9.897 1.00 93.38 83 ASP A CA 1
ATOM 685 C C . ASP A 1 83 ? -4.412 -7.377 10.949 1.00 93.38 83 ASP A C 1
ATOM 687 O O . ASP A 1 83 ? -4.447 -7.705 12.134 1.00 93.38 83 ASP A O 1
ATOM 691 N N . PHE A 1 84 ? -3.691 -6.319 10.557 1.00 92.12 84 PHE A N 1
ATOM 692 C CA . PHE A 1 84 ? -2.973 -5.441 11.488 1.00 92.12 84 PHE A CA 1
ATOM 693 C C . PHE A 1 84 ? -3.909 -4.760 12.501 1.00 92.12 84 PHE A C 1
ATOM 695 O O . PHE A 1 84 ? -3.585 -4.726 13.687 1.00 92.12 84 PHE A O 1
ATOM 702 N N . LEU A 1 85 ? -5.078 -4.264 12.077 1.00 91.19 85 LEU A N 1
ATOM 703 C CA . LEU A 1 85 ? -6.065 -3.662 12.987 1.00 91.19 85 LEU A CA 1
ATOM 704 C C . LEU A 1 85 ? -6.627 -4.668 14.001 1.00 91.19 85 LEU A C 1
ATOM 706 O O . LEU A 1 85 ? -6.942 -4.289 15.127 1.00 91.19 85 LEU A O 1
ATOM 710 N N . LYS A 1 86 ? -6.718 -5.948 13.627 1.00 90.62 86 LYS A N 1
ATOM 711 C CA . LYS A 1 86 ? -7.128 -7.040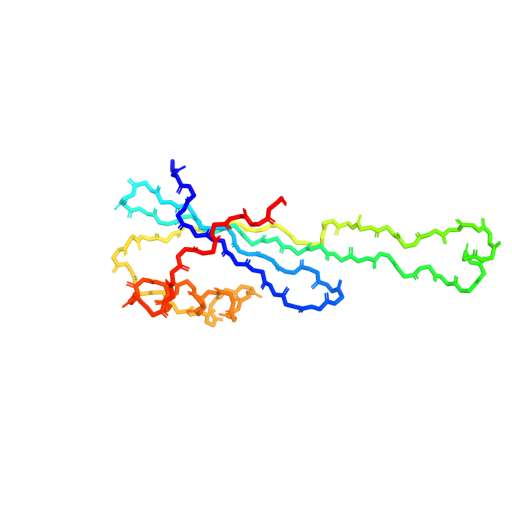 14.5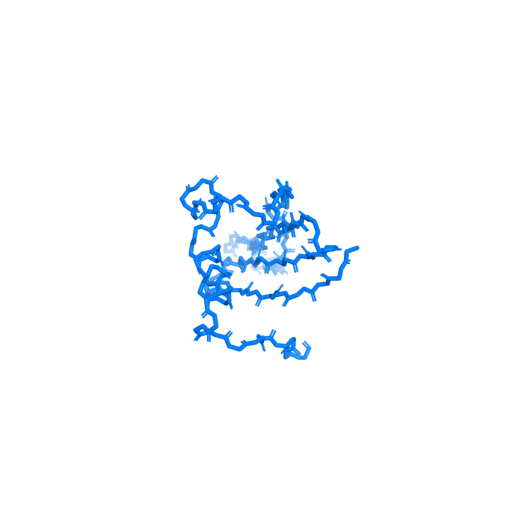25 1.00 90.62 86 LYS A CA 1
ATOM 712 C C . LYS A 1 86 ? -6.030 -7.471 15.502 1.00 90.62 86 LYS A C 1
ATOM 714 O O . LYS A 1 86 ? -6.309 -8.227 16.427 1.00 90.62 86 LYS A O 1
ATOM 719 N N . GLY A 1 87 ? -4.804 -6.978 15.322 1.00 85.38 87 GLY A N 1
ATOM 720 C CA . GLY A 1 87 ? -3.640 -7.372 16.113 1.00 85.38 87 GLY A CA 1
ATOM 721 C C . GLY A 1 87 ? -2.967 -8.662 15.636 1.00 85.38 87 GLY A C 1
ATOM 722 O O . GLY A 1 87 ? -2.080 -9.161 16.323 1.00 85.38 87 GLY A O 1
ATOM 723 N N . ASP A 1 88 ? -3.336 -9.178 14.460 1.00 68.69 88 ASP A N 1
ATOM 724 C CA . ASP A 1 88 ? -2.800 -10.432 13.912 1.00 68.69 88 ASP A CA 1
ATOM 725 C C . ASP A 1 88 ? -1.380 -10.262 13.333 1.00 68.69 88 ASP A C 1
ATOM 727 O O . ASP A 1 88 ? -0.656 -11.238 13.125 1.00 68.69 88 ASP A O 1
ATOM 731 N N . ILE A 1 89 ? -0.959 -9.019 13.067 1.00 66.62 89 ILE A N 1
ATOM 732 C CA . ILE A 1 89 ? 0.346 -8.679 12.487 1.00 66.62 89 ILE A CA 1
ATOM 733 C C . ILE A 1 89 ? 0.944 -7.488 13.247 1.00 66.62 89 ILE A C 1
ATOM 735 O O . ILE A 1 89 ? 0.282 -6.474 13.463 1.00 66.62 89 ILE A O 1
ATOM 739 N N . THR A 1 90 ? 2.217 -7.576 13.639 1.00 63.66 90 THR A N 1
ATOM 740 C CA . THR A 1 90 ? 2.963 -6.448 14.221 1.00 63.66 90 THR A CA 1
ATOM 741 C C . THR A 1 90 ? 3.439 -5.486 13.132 1.00 63.66 90 THR A C 1
ATOM 743 O O . THR A 1 90 ? 3.675 -5.891 11.996 1.00 63.66 90 THR A O 1
AT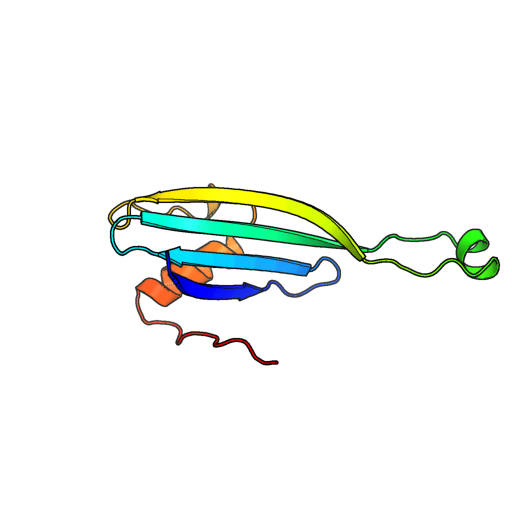OM 746 N N . ARG A 1 91 ? 3.581 -4.191 13.465 1.00 59.22 91 ARG A N 1
ATOM 747 C CA . ARG A 1 91 ? 4.070 -3.152 12.536 1.00 59.22 91 ARG A CA 1
ATOM 748 C C . ARG A 1 91 ? 5.302 -3.668 11.779 1.00 59.22 91 ARG A C 1
ATOM 750 O O . ARG A 1 91 ? 6.356 -3.835 12.391 1.00 59.22 91 ARG A O 1
ATOM 757 N N . GLU A 1 92 ? 5.203 -3.856 10.460 1.00 57.06 92 GLU A N 1
ATOM 758 C CA . GLU A 1 92 ? 6.386 -3.987 9.601 1.00 57.06 92 GLU A CA 1
ATOM 759 C C . GLU A 1 92 ? 7.054 -2.605 9.546 1.00 57.06 92 GLU A C 1
ATOM 761 O O . GLU A 1 92 ? 6.866 -1.813 8.622 1.00 57.06 92 GLU A O 1
ATOM 766 N N . ALA A 1 93 ? 7.780 -2.265 10.614 1.00 46.97 93 ALA A N 1
ATOM 767 C CA . ALA A 1 93 ? 8.617 -1.084 10.659 1.00 46.97 93 ALA A CA 1
ATOM 768 C C . ALA A 1 93 ? 9.654 -1.215 9.539 1.00 46.97 93 ALA A C 1
ATOM 770 O O . ALA A 1 93 ? 10.384 -2.205 9.472 1.00 46.97 93 ALA A O 1
ATOM 771 N N . ASN A 1 94 ? 9.640 -0.228 8.640 1.00 40.09 94 ASN A N 1
ATOM 772 C CA . ASN A 1 94 ? 10.559 -0.030 7.522 1.00 40.09 94 ASN A CA 1
ATOM 773 C C . ASN A 1 94 ? 11.920 -0.719 7.748 1.00 40.09 94 ASN A C 1
ATOM 775 O O . ASN A 1 94 ? 12.760 -0.219 8.492 1.00 40.09 94 ASN A O 1
ATOM 779 N N . SER A 1 95 ? 12.145 -1.862 7.098 1.00 35.47 95 SER A N 1
ATOM 780 C CA . SER A 1 95 ? 13.497 -2.396 6.940 1.00 35.47 95 SER A CA 1
ATOM 781 C C . SER A 1 95 ? 14.191 -1.624 5.819 1.00 35.47 95 SER A C 1
ATOM 783 O O . SER A 1 95 ? 13.862 -1.846 4.652 1.00 35.47 95 SER A O 1
ATOM 785 N N . ASN A 1 96 ? 15.140 -0.778 6.240 1.00 31.89 96 ASN A N 1
ATOM 786 C CA . ASN A 1 96 ? 16.188 -0.059 5.496 1.00 31.89 96 ASN A CA 1
ATOM 787 C C . ASN A 1 96 ? 15.770 0.960 4.429 1.00 31.89 96 ASN A C 1
ATOM 789 O O . ASN A 1 96 ? 15.256 0.563 3.358 1.00 31.89 96 ASN A O 1
#

pLDDT: mean 88.53, std 12.85, range [31.89, 97.44]

Foldseek 3Di:
DAFDAKDWDDDQWIWIWTWDDPPFKIKIWIWTKHWDDDDPVVVVVVDDIDIDTPDIDIDIGTPPDDDDLVVDPHSVNVVVVVCVVVVNDDHPPDDD

Radius of gyration: 16.49 Å; chains: 1; bounding box: 38×22×46 Å